Protein AF-A0A6L3YMP3-F1 (afdb_monomer_lite)

Organism: NCBI:txid94626

InterPro domains:
  IPR009444 Conjugal transfer, TraD, alpha-type [PF06412] (3-61)

pLDDT: mean 87.38, std 14.37, range [51.25, 98.5]

Sequence (87 aa):
MTEDRKKDAREKITLGGLVVKAGLRQADRAFLLGVLLEAATVRVGSPEHHRLKAKGGMAFQRDRLDAAKAAKAGPVVDDQYENSTGD

Radius of gyration: 21.84 Å; chains: 1; bounding box: 26×47×66 Å

Secondary structure (DSSP, 8-state):
--HHHHHHHHHHHHHHHHHHHTT-TTS-HHHHHHHHHHHHHSPTTSHHHHHHHHHHHHHHHHHHHHHHHHHHS--------------

Structure (mmCIF, N/CA/C/O backbone):
data_AF-A0A6L3YMP3-F1
#
_entry.id   AF-A0A6L3YMP3-F1
#
loop_
_atom_site.group_PDB
_atom_site.id
_atom_site.type_symbol
_atom_site.label_atom_id
_atom_site.label_alt_id
_atom_site.label_comp_id
_atom_site.label_asym_id
_atom_site.label_entity_id
_atom_site.label_seq_id
_atom_site.pdbx_PDB_ins_code
_atom_site.Cartn_x
_atom_site.Cartn_y
_atom_site.Cartn_z
_atom_site.occupancy
_atom_site.B_iso_or_equiv
_atom_site.auth_seq_id
_atom_site.auth_comp_id
_atom_site.auth_asym_id
_atom_site.auth_atom_id
_atom_site.pdbx_PDB_model_num
ATOM 1 N N . MET A 1 1 ? 3.710 29.262 5.490 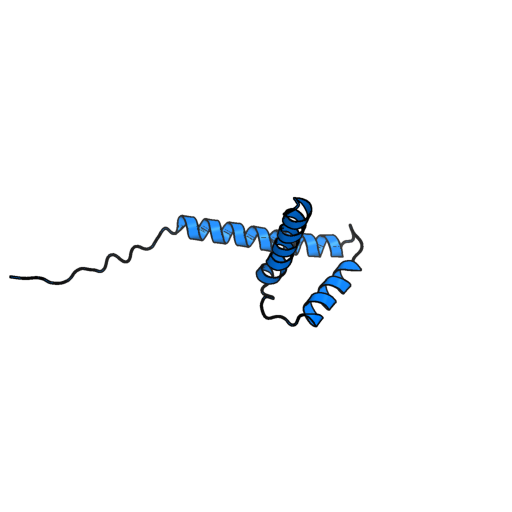1.00 63.50 1 MET A N 1
ATOM 2 C CA . MET A 1 1 ? 3.412 27.819 5.661 1.00 63.50 1 MET A CA 1
ATOM 3 C C . MET A 1 1 ? 4.681 27.126 6.116 1.00 63.50 1 MET A C 1
ATOM 5 O O . MET A 1 1 ? 5.708 27.368 5.500 1.00 63.50 1 MET A O 1
ATOM 9 N N . THR A 1 2 ? 4.628 26.340 7.189 1.00 78.06 2 THR A N 1
ATOM 10 C CA . THR A 1 2 ? 5.794 25.632 7.740 1.00 78.06 2 THR A CA 1
ATOM 11 C C . THR A 1 2 ? 6.226 24.481 6.824 1.00 78.06 2 THR A C 1
ATOM 13 O O . THR A 1 2 ? 5.380 23.853 6.183 1.00 78.06 2 THR A O 1
ATOM 16 N N . GLU A 1 3 ? 7.531 24.213 6.744 1.00 85.94 3 GLU A N 1
ATOM 17 C CA . GLU A 1 3 ? 8.114 23.169 5.882 1.00 85.94 3 GLU A CA 1
ATOM 18 C C . GLU A 1 3 ? 7.538 21.771 6.171 1.00 85.94 3 GLU A C 1
ATOM 20 O O . GLU A 1 3 ? 7.277 21.002 5.244 1.00 85.94 3 GLU A O 1
ATOM 25 N N . ASP A 1 4 ? 7.197 21.490 7.430 1.00 86.38 4 ASP A N 1
ATOM 26 C CA . ASP A 1 4 ? 6.579 20.224 7.842 1.00 86.38 4 ASP A CA 1
ATOM 27 C C . ASP A 1 4 ? 5.242 19.956 7.143 1.00 86.38 4 ASP A C 1
ATOM 29 O O . ASP A 1 4 ? 4.980 18.838 6.699 1.00 86.38 4 ASP A O 1
ATOM 33 N N . ARG A 1 5 ? 4.410 20.992 6.954 1.00 86.44 5 ARG A N 1
ATOM 34 C CA . ARG A 1 5 ? 3.124 20.841 6.249 1.00 86.44 5 ARG A CA 1
ATOM 35 C C . ARG A 1 5 ? 3.325 20.522 4.771 1.00 86.44 5 ARG A C 1
ATOM 37 O O . ARG A 1 5 ? 2.532 19.784 4.193 1.00 86.44 5 ARG A O 1
ATOM 44 N N . LYS A 1 6 ? 4.377 21.065 4.148 1.00 88.00 6 LYS A N 1
ATOM 45 C CA . LYS A 1 6 ? 4.704 20.770 2.744 1.00 88.00 6 LYS A CA 1
ATOM 46 C C . LYS A 1 6 ? 5.165 19.323 2.581 1.00 88.00 6 LYS A C 1
ATOM 48 O O . LYS A 1 6 ? 4.766 18.669 1.617 1.00 88.00 6 LYS A O 1
ATOM 53 N N . LYS A 1 7 ? 5.980 18.824 3.517 1.00 89.94 7 LYS A N 1
ATOM 54 C CA . LYS A 1 7 ? 6.455 17.435 3.518 1.00 89.94 7 LYS A CA 1
ATOM 55 C C . LYS A 1 7 ? 5.296 16.454 3.693 1.00 89.94 7 LYS A C 1
ATOM 57 O O . LYS A 1 7 ? 5.144 15.562 2.864 1.00 89.94 7 LYS A O 1
ATOM 62 N N . ASP A 1 8 ? 4.450 16.681 4.694 1.00 92.94 8 ASP A N 1
ATOM 63 C CA . ASP A 1 8 ? 3.268 15.854 4.967 1.00 92.94 8 ASP A CA 1
ATOM 64 C C . ASP A 1 8 ? 2.303 15.813 3.768 1.00 92.94 8 ASP A C 1
ATOM 66 O O . ASP A 1 8 ? 1.869 14.743 3.338 1.00 92.94 8 ASP A O 1
ATOM 70 N N . ALA A 1 9 ? 2.035 16.965 3.141 1.00 93.56 9 ALA A N 1
ATOM 71 C CA . ALA A 1 9 ? 1.208 17.017 1.938 1.00 93.56 9 ALA A CA 1
ATOM 72 C C . ALA A 1 9 ? 1.809 16.194 0.786 1.00 93.56 9 ALA A C 1
ATOM 74 O O . ALA A 1 9 ? 1.097 15.441 0.119 1.00 93.56 9 ALA A O 1
ATOM 75 N N . ARG A 1 10 ? 3.124 16.298 0.556 1.00 93.75 10 ARG A N 1
ATOM 76 C CA . ARG A 1 10 ? 3.811 15.542 -0.501 1.00 93.75 10 ARG A CA 1
ATOM 77 C C . ARG A 1 10 ? 3.803 14.038 -0.238 1.00 93.75 10 ARG A C 1
ATOM 79 O O . ARG A 1 10 ? 3.625 13.263 -1.178 1.00 93.75 10 ARG A O 1
ATOM 86 N N . GLU A 1 11 ? 3.967 13.628 1.012 1.00 94.50 11 GLU A N 1
ATOM 87 C CA . GLU A 1 11 ? 3.898 12.224 1.410 1.00 94.50 11 GLU A CA 1
ATOM 88 C C . GLU A 1 11 ? 2.499 11.649 1.164 1.00 94.50 11 GLU A C 1
ATOM 90 O O . GLU A 1 11 ? 2.359 10.642 0.468 1.00 94.50 11 GLU A O 1
ATOM 95 N N . LYS A 1 12 ? 1.449 12.357 1.594 1.00 94.31 12 LYS A N 1
ATOM 96 C CA . LYS A 1 12 ? 0.050 11.971 1.343 1.00 94.31 12 LYS A CA 1
ATOM 97 C C . LYS A 1 12 ? -0.283 11.880 -0.145 1.00 94.31 12 LYS A C 1
ATOM 99 O O . LYS A 1 12 ? -0.932 10.925 -0.567 1.00 94.31 12 LYS A O 1
ATOM 104 N N . ILE A 1 13 ? 0.193 12.830 -0.953 1.00 95.94 13 ILE A N 1
ATOM 105 C CA . ILE A 1 13 ? 0.032 12.798 -2.416 1.00 95.94 13 ILE A CA 1
ATOM 106 C C . ILE A 1 13 ? 0.716 11.562 -3.007 1.00 95.94 13 ILE A C 1
ATOM 108 O O . ILE A 1 13 ? 0.134 10.875 -3.846 1.00 95.94 13 ILE A O 1
ATOM 112 N N . THR A 1 14 ? 1.933 11.257 -2.553 1.00 95.06 14 THR A N 1
ATOM 113 C CA . THR A 1 14 ? 2.704 10.107 -3.041 1.00 95.06 14 THR A CA 1
ATOM 114 C C . THR A 1 14 ? 1.992 8.796 -2.714 1.00 95.06 14 THR A C 1
ATOM 116 O O . THR A 1 14 ? 1.813 7.964 -3.602 1.00 95.06 14 THR A O 1
ATOM 119 N N . LEU A 1 15 ? 1.517 8.638 -1.474 1.00 94.81 15 LEU A N 1
ATOM 120 C CA . LEU A 1 15 ? 0.751 7.468 -1.040 1.00 94.81 15 LEU A CA 1
ATOM 121 C C . LEU A 1 15 ? -0.570 7.328 -1.812 1.00 94.81 15 LEU A C 1
ATOM 123 O O . LEU A 1 15 ? -0.888 6.241 -2.289 1.00 94.81 15 LEU A O 1
ATOM 127 N N . GLY A 1 16 ? -1.301 8.427 -2.023 1.00 95.44 16 GLY A N 1
ATOM 128 C CA . GLY A 1 16 ? -2.506 8.430 -2.859 1.00 95.44 16 GLY A CA 1
ATOM 129 C C . GLY A 1 16 ? -2.226 8.032 -4.315 1.00 95.44 16 GLY A C 1
ATOM 130 O O . GLY A 1 16 ? -3.013 7.310 -4.928 1.00 95.44 16 GLY A O 1
ATOM 131 N N . GLY A 1 17 ? -1.070 8.425 -4.857 1.00 95.88 17 GLY A N 1
ATOM 132 C CA . GLY A 1 17 ? -0.620 8.022 -6.191 1.00 95.88 17 GLY A CA 1
ATOM 133 C C . GLY A 1 17 ? -0.437 6.507 -6.350 1.00 95.88 17 GLY A C 1
ATOM 134 O O . GLY A 1 17 ? -0.680 5.978 -7.436 1.00 95.88 17 GLY A O 1
ATOM 135 N N . LEU A 1 18 ? -0.080 5.788 -5.277 1.00 96.44 18 LEU A N 1
ATOM 136 C CA . LEU A 1 18 ? 0.039 4.323 -5.296 1.00 96.44 18 LEU A CA 1
ATOM 137 C C . LEU A 1 18 ? -1.313 3.644 -5.534 1.00 96.44 18 LEU A C 1
ATOM 139 O O . LEU A 1 18 ? -1.393 2.690 -6.306 1.00 96.44 18 LEU A O 1
ATOM 143 N N . VAL A 1 19 ? -2.380 4.165 -4.924 1.00 96.31 19 VAL A N 1
ATOM 144 C CA . VAL A 1 19 ? -3.748 3.645 -5.088 1.00 96.31 19 VAL A CA 1
ATOM 145 C C . VAL A 1 19 ? -4.210 3.792 -6.538 1.00 96.31 19 VAL A C 1
ATOM 147 O O . VAL A 1 19 ? -4.741 2.850 -7.127 1.00 96.31 19 VAL A O 1
ATOM 150 N N . VAL A 1 20 ? -3.959 4.955 -7.146 1.00 95.69 20 VAL A N 1
ATOM 151 C CA . VAL A 1 20 ? -4.301 5.203 -8.555 1.00 95.69 20 VAL A CA 1
ATOM 152 C C . VAL A 1 20 ? -3.508 4.278 -9.478 1.00 95.69 20 VAL A C 1
ATOM 154 O O . VAL A 1 20 ? -4.091 3.674 -10.374 1.00 95.69 20 VAL A O 1
ATOM 157 N N . LYS A 1 21 ? -2.204 4.110 -9.228 1.00 94.12 21 LYS A N 1
ATOM 158 C CA . LYS A 1 21 ? -1.333 3.207 -9.997 1.00 94.12 21 LYS A CA 1
ATOM 159 C C . LYS A 1 21 ? -1.786 1.749 -9.927 1.00 94.12 21 LYS A C 1
ATOM 161 O O . LYS A 1 21 ? -1.699 1.031 -10.915 1.00 94.12 21 LYS A O 1
ATOM 166 N N . ALA A 1 22 ? -2.317 1.321 -8.784 1.00 95.31 22 ALA A N 1
ATOM 167 C CA . ALA A 1 22 ? -2.899 -0.007 -8.623 1.00 95.31 22 ALA A CA 1
ATOM 168 C C . ALA A 1 22 ? -4.240 -0.191 -9.370 1.00 95.31 22 ALA A C 1
ATOM 170 O O . ALA A 1 22 ? -4.823 -1.269 -9.300 1.00 95.31 22 ALA A O 1
ATOM 171 N N . GLY A 1 23 ? -4.745 0.837 -10.065 1.00 95.06 23 GLY A N 1
ATOM 172 C CA . GLY A 1 23 ? -6.035 0.805 -10.757 1.00 95.06 23 GLY A CA 1
ATOM 173 C C . GLY A 1 23 ? -7.234 0.966 -9.821 1.00 95.06 23 GLY A C 1
ATOM 174 O O . GLY A 1 23 ? -8.366 0.722 -10.223 1.00 95.06 23 GLY A O 1
ATOM 175 N N . LEU A 1 24 ? -7.012 1.393 -8.575 1.00 96.94 24 LEU A N 1
ATOM 176 C CA . LEU A 1 24 ? -8.031 1.410 -7.523 1.00 96.94 24 LEU A CA 1
ATOM 177 C C . LEU A 1 24 ? -8.623 2.803 -7.284 1.00 96.94 24 LEU A C 1
ATOM 179 O O . LEU A 1 24 ? -9.145 3.086 -6.210 1.00 96.94 24 LEU A O 1
ATOM 183 N N . ARG A 1 25 ? -8.561 3.693 -8.282 1.00 96.38 25 ARG A N 1
ATOM 184 C CA . ARG A 1 25 ? -9.050 5.077 -8.151 1.00 96.38 25 ARG A CA 1
ATOM 185 C C . ARG A 1 25 ? -10.517 5.154 -7.719 1.00 96.38 25 ARG A C 1
ATOM 187 O O . ARG A 1 25 ? -10.873 6.031 -6.942 1.00 96.38 25 ARG A O 1
ATOM 194 N N . GLN A 1 26 ? -11.328 4.227 -8.223 1.00 97.50 26 GLN A N 1
ATOM 195 C CA . GLN A 1 26 ? -12.767 4.156 -7.966 1.00 97.50 26 GLN A CA 1
ATOM 196 C C . GLN A 1 26 ? -13.123 3.132 -6.877 1.00 97.50 26 GLN A C 1
ATOM 198 O O . GLN A 1 26 ? -14.300 2.851 -6.675 1.00 97.50 26 GLN A O 1
ATOM 203 N N . ALA A 1 27 ? -12.126 2.534 -6.216 1.00 97.31 27 ALA A N 1
ATOM 204 C CA . ALA A 1 27 ? -12.371 1.546 -5.177 1.00 97.31 27 ALA A CA 1
ATOM 205 C C . ALA A 1 27 ? -12.960 2.199 -3.920 1.00 97.31 27 ALA A C 1
ATOM 207 O O . ALA A 1 27 ? -12.654 3.348 -3.590 1.00 97.31 27 ALA A O 1
ATOM 208 N N . ASP A 1 28 ? -13.783 1.436 -3.201 1.00 97.94 28 ASP A N 1
ATOM 209 C CA . ASP A 1 28 ? -14.342 1.868 -1.926 1.00 97.94 28 ASP A CA 1
ATOM 210 C C . ASP A 1 28 ? -13.240 2.129 -0.880 1.00 97.94 28 ASP A C 1
ATOM 212 O O . ASP A 1 28 ? -12.223 1.430 -0.810 1.00 97.94 28 ASP A O 1
ATOM 216 N N . ARG A 1 29 ? -13.442 3.150 -0.040 1.00 96.75 29 ARG A N 1
ATOM 217 C CA . ARG A 1 29 ? -12.434 3.579 0.939 1.00 96.75 29 ARG A CA 1
ATOM 218 C C . ARG A 1 29 ? -12.240 2.566 2.065 1.00 96.75 29 ARG A C 1
ATOM 220 O O . ARG A 1 29 ? -11.109 2.399 2.518 1.00 96.75 29 ARG A O 1
ATOM 227 N N . ALA A 1 30 ? -13.306 1.900 2.510 1.00 98.19 30 ALA A N 1
ATOM 228 C CA . ALA A 1 30 ? -13.210 0.875 3.543 1.00 98.19 30 ALA A CA 1
ATOM 229 C C . ALA A 1 30 ? -12.486 -0.362 3.002 1.00 98.19 30 ALA A C 1
ATOM 231 O O . ALA A 1 30 ? -11.624 -0.908 3.688 1.00 98.19 30 ALA A O 1
ATOM 232 N N . PHE A 1 31 ? -12.745 -0.735 1.745 1.00 98.19 31 PHE A N 1
ATOM 233 C CA . PHE A 1 31 ? -11.978 -1.780 1.063 1.00 98.19 31 PHE A CA 1
ATOM 234 C C . PHE A 1 31 ? -10.478 -1.452 1.010 1.00 98.19 31 PHE A C 1
ATOM 236 O O . PHE A 1 31 ? -9.655 -2.274 1.412 1.00 98.19 31 PHE A O 1
ATOM 243 N N . LEU A 1 32 ? -10.109 -0.242 0.572 1.00 97.75 32 LEU A N 1
ATOM 244 C CA . LEU A 1 32 ? -8.706 0.182 0.512 1.00 97.75 32 LEU A CA 1
ATOM 245 C C . LEU A 1 32 ? -8.022 0.119 1.879 1.00 97.75 32 LEU A C 1
ATOM 247 O O . LEU A 1 32 ? -6.916 -0.409 1.989 1.00 97.75 32 LEU A O 1
ATOM 251 N N . LEU A 1 33 ? -8.682 0.635 2.918 1.00 97.94 33 LEU A N 1
ATOM 252 C CA . LEU A 1 33 ? -8.153 0.580 4.276 1.00 97.94 33 LEU A CA 1
ATOM 253 C C . LEU A 1 33 ? -8.004 -0.869 4.758 1.00 97.94 33 LEU A C 1
ATOM 255 O O . LEU A 1 33 ? -6.965 -1.205 5.314 1.00 97.94 33 LEU A O 1
ATOM 259 N N . GLY A 1 34 ? -8.988 -1.734 4.494 1.00 98.50 34 GLY A N 1
ATOM 260 C CA . GLY A 1 34 ? -8.930 -3.155 4.839 1.00 98.50 34 GLY A CA 1
ATOM 261 C C . GLY A 1 34 ? -7.733 -3.868 4.205 1.00 98.50 34 GLY A C 1
ATOM 262 O O . GLY A 1 34 ? -6.983 -4.543 4.903 1.00 98.50 34 GLY A O 1
ATOM 263 N N . VAL A 1 35 ? -7.482 -3.645 2.911 1.00 97.12 35 VAL A N 1
ATOM 264 C CA . VAL A 1 35 ? -6.309 -4.210 2.217 1.00 97.12 35 VAL A CA 1
ATOM 265 C C . VAL A 1 35 ? -4.995 -3.707 2.823 1.00 97.12 35 VAL A C 1
ATOM 267 O O . VAL A 1 35 ? -4.050 -4.481 2.972 1.00 97.12 35 VAL A O 1
ATOM 270 N N . LEU A 1 36 ? -4.912 -2.420 3.173 1.00 97.06 36 LEU A N 1
ATOM 271 C CA . LEU A 1 36 ? -3.710 -1.847 3.787 1.00 97.06 36 LEU A CA 1
ATOM 272 C C . LEU A 1 36 ? -3.471 -2.380 5.204 1.00 97.06 36 LEU A C 1
ATOM 274 O O . LEU A 1 36 ? -2.321 -2.615 5.570 1.00 97.06 36 LEU A O 1
ATOM 278 N N . LEU A 1 37 ? -4.533 -2.593 5.981 1.00 98.38 37 LEU A N 1
ATOM 279 C CA . LEU A 1 37 ? -4.447 -3.206 7.305 1.00 98.38 37 LEU A CA 1
ATOM 280 C C . LEU A 1 37 ? -3.976 -4.658 7.211 1.00 98.38 37 LEU A C 1
ATOM 282 O O . LEU A 1 37 ? -3.057 -5.030 7.933 1.00 98.38 37 LEU A O 1
ATOM 286 N N . GLU A 1 38 ? -4.524 -5.439 6.277 1.00 98.00 38 GLU A N 1
ATOM 287 C CA . GLU A 1 38 ? -4.067 -6.808 6.011 1.00 98.00 38 GLU A CA 1
ATOM 288 C C . GLU A 1 38 ? -2.575 -6.814 5.648 1.00 98.00 38 GLU A C 1
ATOM 290 O O . GLU A 1 38 ? -1.775 -7.525 6.254 1.00 98.00 38 GLU A O 1
ATOM 295 N N . ALA A 1 39 ? -2.162 -5.932 4.731 1.00 96.31 39 ALA A N 1
ATOM 296 C CA . ALA A 1 39 ? -0.763 -5.789 4.339 1.00 96.31 39 ALA A CA 1
ATOM 297 C C . ALA A 1 39 ? 0.155 -5.379 5.506 1.00 96.31 39 ALA A C 1
ATOM 299 O O . ALA A 1 39 ? 1.311 -5.800 5.541 1.00 96.31 39 ALA A O 1
ATOM 300 N N . ALA A 1 40 ? -0.335 -4.592 6.468 1.00 97.00 40 ALA A N 1
ATOM 301 C CA . ALA A 1 40 ? 0.434 -4.179 7.642 1.00 97.00 40 ALA A CA 1
ATOM 302 C C . ALA A 1 40 ? 0.735 -5.340 8.607 1.00 97.00 40 ALA A C 1
ATOM 304 O O . 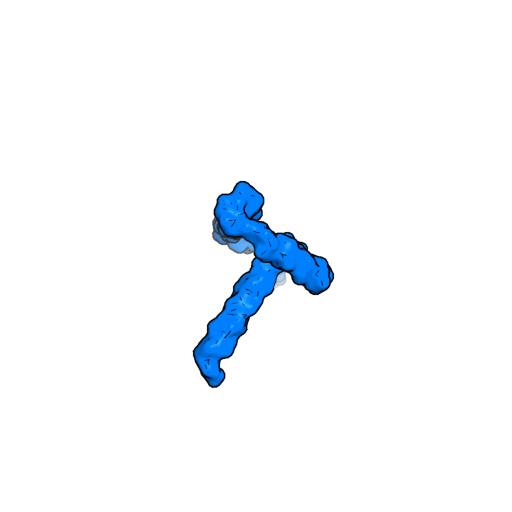ALA A 1 40 ? 1.689 -5.257 9.380 1.00 97.00 40 ALA A O 1
ATOM 305 N N . THR A 1 41 ? -0.033 -6.432 8.547 1.00 97.88 41 THR A N 1
ATOM 306 C CA . THR A 1 41 ? 0.238 -7.647 9.334 1.00 97.88 41 THR A CA 1
ATOM 307 C C . THR A 1 41 ? 1.378 -8.491 8.756 1.00 97.88 41 THR A C 1
ATOM 309 O O . THR A 1 41 ? 1.956 -9.332 9.451 1.00 97.88 41 THR A O 1
ATOM 312 N N . VAL A 1 42 ? 1.750 -8.255 7.493 1.00 97.75 42 VAL A N 1
ATOM 313 C CA . VAL A 1 42 ? 2.776 -9.035 6.802 1.00 97.75 42 VAL A CA 1
ATOM 314 C C . VAL A 1 42 ? 4.152 -8.728 7.390 1.00 97.75 42 VAL A C 1
ATOM 316 O O . VAL A 1 42 ? 4.684 -7.621 7.279 1.00 97.75 42 VAL A O 1
ATOM 319 N N . ARG A 1 43 ? 4.792 -9.751 7.963 1.00 97.88 43 ARG A N 1
ATOM 320 C CA . ARG A 1 43 ? 6.131 -9.620 8.550 1.00 97.88 43 ARG A CA 1
ATOM 321 C C . ARG A 1 43 ? 7.163 -9.216 7.495 1.00 97.88 43 ARG A C 1
ATOM 323 O O . ARG A 1 43 ? 7.338 -9.905 6.484 1.00 97.88 43 ARG A O 1
ATOM 330 N N . VAL A 1 44 ? 7.929 -8.166 7.783 1.00 96.69 44 VAL A N 1
ATOM 331 C CA . VAL A 1 44 ? 9.055 -7.727 6.947 1.00 96.69 44 VAL A CA 1
ATOM 332 C C . VAL A 1 44 ? 10.062 -8.869 6.760 1.00 96.69 44 VAL A C 1
ATOM 334 O O . VAL A 1 44 ? 10.422 -9.580 7.700 1.00 96.69 44 VAL A O 1
ATOM 337 N N . GLY A 1 45 ? 10.494 -9.065 5.514 1.00 96.69 45 GLY A N 1
ATOM 338 C CA . GLY A 1 45 ? 11.437 -10.122 5.128 1.00 96.69 45 GLY A CA 1
ATOM 339 C C . GLY A 1 45 ? 10.826 -11.523 5.015 1.00 96.69 45 GLY A C 1
ATOM 340 O O . GLY A 1 45 ? 11.538 -12.476 4.710 1.00 96.69 45 GLY A O 1
ATOM 341 N N . SER A 1 46 ? 9.520 -11.677 5.249 1.00 98.12 46 SER A N 1
ATOM 342 C CA . SER A 1 46 ? 8.821 -12.926 4.938 1.00 98.12 46 SER A CA 1
ATOM 343 C C . SER A 1 46 ? 8.771 -13.184 3.420 1.00 98.12 46 SER A C 1
ATOM 345 O O . SER A 1 46 ? 8.880 -12.242 2.623 1.00 98.12 46 SER A O 1
ATOM 347 N N . PRO A 1 47 ? 8.556 -14.443 2.990 1.00 98.25 47 PRO A N 1
ATOM 348 C CA . PRO A 1 47 ? 8.333 -14.759 1.578 1.00 98.25 47 PRO A CA 1
ATOM 349 C C . PRO A 1 47 ? 7.184 -13.949 0.969 1.00 98.25 47 PRO A C 1
ATOM 351 O O . PRO A 1 47 ? 7.282 -13.474 -0.162 1.00 98.25 47 PRO A O 1
ATOM 354 N N . GLU A 1 48 ? 6.118 -13.729 1.739 1.00 97.62 48 GLU A N 1
ATOM 355 C CA . GLU A 1 48 ? 4.988 -12.914 1.311 1.00 97.62 48 GLU A CA 1
ATOM 356 C C . GLU A 1 48 ? 5.371 -11.446 1.117 1.00 97.62 48 GLU A C 1
ATOM 358 O O . GLU A 1 48 ? 5.081 -10.879 0.062 1.00 97.62 48 GLU A O 1
ATOM 363 N N . HIS A 1 49 ? 6.096 -10.853 2.069 1.00 98.12 49 HIS A N 1
ATOM 364 C CA . HIS A 1 49 ? 6.622 -9.497 1.926 1.00 98.12 49 HIS A CA 1
ATOM 365 C C . HIS A 1 49 ? 7.471 -9.356 0.652 1.00 98.12 49 HIS A C 1
ATOM 367 O O . HIS A 1 49 ? 7.297 -8.405 -0.112 1.00 98.12 49 HIS A O 1
ATOM 373 N N . HIS A 1 50 ? 8.353 -10.322 0.366 1.00 98.19 50 HIS A N 1
ATOM 374 C CA . HIS A 1 50 ? 9.155 -10.315 -0.862 1.00 98.19 50 HIS A CA 1
ATOM 375 C C . HIS A 1 50 ? 8.303 -10.436 -2.125 1.00 98.19 50 HIS A C 1
ATOM 377 O O . HIS A 1 50 ? 8.526 -9.692 -3.081 1.00 98.19 50 HIS A O 1
ATOM 383 N N . ARG A 1 51 ? 7.298 -11.315 -2.123 1.00 98.06 51 ARG A N 1
ATOM 384 C CA . ARG A 1 51 ? 6.366 -11.480 -3.244 1.00 98.06 51 ARG A CA 1
ATOM 385 C C . ARG A 1 51 ? 5.604 -10.188 -3.538 1.00 98.06 51 ARG A C 1
ATOM 387 O O . ARG A 1 51 ? 5.546 -9.762 -4.692 1.00 98.06 51 ARG A O 1
ATOM 394 N N . LEU A 1 52 ? 5.043 -9.548 -2.510 1.00 96.94 52 LEU A N 1
ATOM 395 C CA . LEU A 1 52 ? 4.304 -8.291 -2.651 1.00 96.94 52 LEU A CA 1
ATOM 396 C C . LEU A 1 52 ? 5.218 -7.158 -3.136 1.00 96.94 52 LEU A C 1
ATOM 398 O O . LEU A 1 52 ? 4.864 -6.444 -4.077 1.00 96.94 52 LEU A O 1
ATOM 402 N N . LYS A 1 53 ? 6.430 -7.051 -2.574 1.00 97.25 53 LYS A N 1
ATOM 403 C CA . LYS A 1 53 ? 7.443 -6.080 -3.010 1.00 97.25 53 LYS A CA 1
ATOM 404 C C . LYS A 1 53 ? 7.836 -6.280 -4.476 1.00 97.25 53 LYS A C 1
ATOM 406 O O . LYS A 1 53 ? 7.888 -5.307 -5.226 1.00 97.25 53 LYS A O 1
ATOM 411 N N . ALA A 1 54 ? 8.071 -7.521 -4.903 1.00 97.88 54 ALA A N 1
ATOM 412 C CA . ALA A 1 54 ? 8.401 -7.840 -6.291 1.00 97.88 54 ALA A CA 1
ATOM 413 C C . ALA A 1 54 ? 7.255 -7.467 -7.245 1.00 97.88 54 ALA A C 1
ATOM 415 O O . ALA A 1 54 ? 7.489 -6.819 -8.265 1.00 97.88 54 ALA A O 1
ATOM 416 N N . LYS A 1 55 ? 6.006 -7.791 -6.883 1.00 96.31 55 LYS A N 1
ATOM 417 C CA . LYS A 1 55 ? 4.818 -7.418 -7.664 1.00 96.31 55 LYS A CA 1
ATOM 418 C C . LYS A 1 55 ? 4.702 -5.901 -7.834 1.00 96.31 55 LYS A C 1
ATOM 420 O O . LYS A 1 55 ? 4.510 -5.431 -8.954 1.00 96.31 55 LYS A O 1
ATOM 425 N N . GLY A 1 56 ? 4.872 -5.144 -6.749 1.00 95.75 56 GLY A N 1
ATOM 426 C CA . GLY A 1 56 ? 4.891 -3.681 -6.797 1.00 95.75 56 GLY A CA 1
ATOM 427 C C . GLY A 1 56 ? 6.010 -3.147 -7.696 1.00 95.75 56 GLY A C 1
ATOM 428 O O . GLY A 1 56 ? 5.757 -2.310 -8.559 1.00 95.75 56 GLY A O 1
ATOM 429 N N . GLY A 1 57 ? 7.227 -3.683 -7.557 1.00 96.88 57 GLY A N 1
ATOM 430 C CA . GLY A 1 57 ? 8.380 -3.299 -8.378 1.00 96.88 57 GLY A CA 1
ATOM 431 C C . GLY A 1 57 ? 8.157 -3.508 -9.879 1.00 96.88 57 GLY A C 1
ATOM 432 O O . GLY A 1 57 ? 8.470 -2.624 -10.674 1.00 96.88 57 GLY A O 1
ATOM 433 N N . MET A 1 58 ? 7.549 -4.632 -10.272 1.00 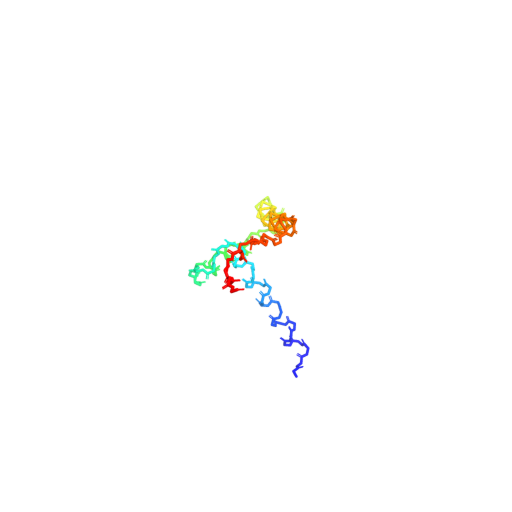94.81 58 MET A N 1
ATOM 434 C CA . MET A 1 58 ? 7.201 -4.889 -11.674 1.00 94.81 58 MET A CA 1
ATOM 435 C C . MET A 1 58 ? 6.176 -3.887 -12.216 1.00 94.81 58 MET A C 1
ATOM 437 O O . MET A 1 58 ? 6.322 -3.430 -13.349 1.00 94.81 58 MET A O 1
ATOM 441 N N . ALA A 1 59 ? 5.175 -3.507 -11.415 1.00 93.25 59 ALA A N 1
ATOM 442 C CA . ALA A 1 59 ? 4.193 -2.492 -11.803 1.00 93.25 59 ALA A CA 1
ATOM 443 C C . ALA A 1 59 ? 4.873 -1.142 -12.097 1.00 93.25 59 ALA A C 1
ATOM 445 O O . ALA A 1 59 ? 4.645 -0.540 -13.142 1.00 93.25 59 ALA A O 1
ATOM 446 N N . PHE A 1 60 ? 5.791 -0.706 -11.228 1.00 92.50 60 PHE A N 1
ATOM 447 C CA . PHE A 1 60 ? 6.571 0.513 -11.462 1.00 92.50 60 PHE A CA 1
ATOM 448 C C . PHE A 1 60 ? 7.450 0.442 -12.713 1.00 92.50 60 PHE A C 1
ATOM 450 O O . PHE A 1 60 ? 7.586 1.440 -13.424 1.00 92.50 60 PHE A O 1
ATOM 457 N N . GLN A 1 61 ? 8.063 -0.713 -12.979 1.00 92.94 61 GLN A N 1
ATOM 458 C CA . GLN A 1 61 ? 8.912 -0.888 -14.153 1.00 92.94 61 GLN A CA 1
ATOM 459 C C . GLN A 1 61 ? 8.100 -0.850 -15.448 1.00 92.94 61 GLN A C 1
ATOM 461 O O . GLN A 1 61 ? 8.533 -0.226 -16.415 1.00 92.94 61 GLN A O 1
ATOM 466 N N . ARG A 1 62 ? 6.922 -1.482 -15.467 1.00 89.50 62 ARG A N 1
ATOM 467 C CA . ARG A 1 62 ? 6.034 -1.464 -16.631 1.00 89.50 62 ARG A CA 1
ATOM 468 C C . ARG A 1 62 ? 5.626 -0.040 -16.996 1.00 89.50 62 ARG A C 1
ATOM 470 O O . ARG A 1 62 ? 5.824 0.351 -18.138 1.00 89.50 62 ARG A O 1
ATOM 477 N N . ASP A 1 63 ? 5.221 0.765 -16.018 1.00 86.25 63 ASP A N 1
ATOM 478 C CA . ASP A 1 63 ? 4.858 2.167 -16.259 1.00 86.25 63 ASP A CA 1
ATOM 479 C C . ASP A 1 63 ? 6.011 2.983 -16.859 1.00 86.25 63 ASP A C 1
ATOM 481 O O . ASP A 1 63 ? 5.798 3.832 -17.723 1.00 86.25 63 ASP A O 1
ATOM 485 N N . ARG A 1 64 ? 7.256 2.721 -16.433 1.00 88.31 64 ARG A N 1
ATOM 486 C CA . ARG A 1 64 ? 8.441 3.370 -17.015 1.00 88.31 64 ARG A CA 1
ATOM 487 C C . ARG A 1 64 ? 8.634 2.975 -18.476 1.00 88.31 64 ARG A C 1
ATOM 489 O O . ARG A 1 64 ? 8.962 3.828 -19.297 1.00 88.31 64 ARG A O 1
ATOM 496 N N . LEU A 1 65 ? 8.471 1.691 -18.791 1.00 89.00 65 LEU A N 1
ATOM 497 C CA . LEU A 1 65 ? 8.590 1.191 -20.159 1.00 89.00 65 LEU A CA 1
ATOM 498 C C . LEU A 1 65 ? 7.483 1.757 -21.051 1.00 89.00 65 LEU A C 1
ATOM 500 O O . LEU A 1 65 ? 7.768 2.160 -22.174 1.00 89.00 65 LEU A O 1
ATOM 504 N N . ASP A 1 66 ? 6.257 1.841 -20.543 1.00 86.38 66 ASP A N 1
ATOM 505 C CA . ASP A 1 66 ? 5.114 2.396 -21.267 1.00 86.38 66 ASP A CA 1
ATOM 506 C C . ASP A 1 66 ? 5.307 3.899 -21.529 1.00 86.38 66 ASP A C 1
ATOM 508 O O . ASP A 1 66 ? 5.140 4.355 -22.660 1.00 86.38 66 ASP A O 1
ATOM 512 N N . ALA A 1 67 ? 5.788 4.655 -20.536 1.00 83.19 67 ALA A N 1
ATOM 513 C CA . ALA A 1 67 ? 6.155 6.060 -20.713 1.00 83.19 67 ALA A CA 1
ATOM 514 C C . ALA A 1 67 ? 7.298 6.246 -21.729 1.00 83.19 67 ALA A C 1
ATOM 516 O O . ALA A 1 67 ? 7.244 7.141 -22.572 1.00 83.19 67 ALA A O 1
ATOM 517 N N . ALA A 1 68 ? 8.320 5.383 -21.694 1.00 86.12 68 ALA A N 1
ATOM 518 C CA . ALA A 1 68 ? 9.423 5.423 -22.652 1.00 86.12 68 ALA A CA 1
ATOM 519 C C . ALA A 1 68 ? 8.964 5.092 -24.081 1.00 86.12 68 ALA A C 1
ATOM 521 O O . ALA A 1 68 ? 9.439 5.707 -25.034 1.00 86.12 68 ALA A O 1
ATOM 522 N N . LYS A 1 69 ? 8.025 4.152 -24.246 1.00 84.50 69 LYS A N 1
ATOM 523 C CA . LYS A 1 69 ? 7.407 3.847 -25.543 1.00 84.50 69 LYS A CA 1
ATOM 524 C C . LYS A 1 69 ? 6.592 5.026 -26.068 1.00 84.50 69 LYS A C 1
ATOM 526 O O . LYS A 1 69 ? 6.767 5.389 -27.225 1.00 84.50 69 LYS A O 1
ATOM 531 N N . ALA A 1 70 ? 5.773 5.651 -25.223 1.00 80.12 70 ALA A N 1
ATOM 532 C CA . ALA A 1 70 ? 4.992 6.830 -25.597 1.00 80.12 70 ALA A CA 1
ATOM 533 C C . ALA A 1 70 ? 5.890 8.002 -26.030 1.00 80.12 70 ALA A C 1
ATOM 535 O O . ALA A 1 70 ? 5.626 8.638 -27.043 1.00 80.12 70 ALA A O 1
ATOM 536 N N . ALA A 1 71 ? 7.005 8.233 -25.328 1.00 82.19 71 ALA A N 1
ATOM 537 C CA . ALA A 1 71 ? 7.976 9.262 -25.703 1.00 82.19 71 ALA A CA 1
ATOM 538 C C . ALA A 1 71 ? 8.683 8.968 -27.040 1.00 82.19 71 ALA A C 1
ATOM 540 O O . ALA A 1 71 ? 9.024 9.895 -27.770 1.00 82.19 71 ALA A O 1
ATOM 541 N N . LYS A 1 72 ? 8.896 7.688 -27.378 1.00 76.06 72 LYS A N 1
ATOM 542 C CA . LYS A 1 72 ? 9.485 7.277 -28.664 1.00 76.06 72 LYS A CA 1
ATOM 543 C C . LYS A 1 72 ? 8.501 7.284 -29.832 1.00 76.06 72 LYS A C 1
ATOM 545 O O . LYS A 1 72 ? 8.955 7.336 -30.968 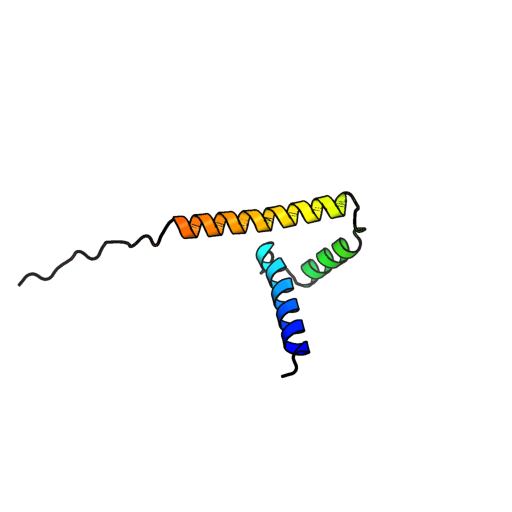1.00 76.06 72 LYS A O 1
ATOM 550 N N . ALA A 1 73 ? 7.196 7.219 -29.573 1.00 74.38 73 ALA A N 1
ATOM 551 C CA . ALA A 1 73 ? 6.178 7.219 -30.621 1.00 74.38 73 ALA A CA 1
ATOM 552 C C . ALA A 1 73 ? 6.014 8.589 -31.312 1.00 74.38 73 ALA A C 1
ATOM 554 O O . ALA A 1 73 ? 5.440 8.630 -32.393 1.00 74.38 73 ALA A O 1
ATOM 555 N N . GLY A 1 74 ? 6.555 9.676 -30.738 1.00 59.91 74 GLY A N 1
ATOM 556 C CA . GLY A 1 74 ? 6.433 11.037 -31.277 1.00 59.91 74 GLY A CA 1
ATOM 557 C C . GLY A 1 74 ? 4.979 11.540 -31.312 1.00 59.91 74 GLY A C 1
ATOM 558 O O . GLY A 1 74 ? 4.043 10.753 -31.169 1.00 59.91 74 GLY A O 1
ATOM 559 N N . PRO A 1 75 ? 4.735 12.852 -31.466 1.00 58.25 75 PRO A N 1
ATOM 560 C CA . PRO A 1 75 ? 3.402 13.299 -31.826 1.00 58.25 75 PRO A CA 1
ATOM 561 C C . PRO A 1 75 ? 3.141 12.801 -33.249 1.00 58.25 75 PRO A C 1
ATOM 563 O O . PRO A 1 75 ? 3.850 13.184 -34.178 1.00 58.25 75 PRO A O 1
ATOM 566 N N . VAL A 1 76 ? 2.144 11.934 -33.417 1.00 59.72 76 VAL A N 1
ATOM 567 C CA . VAL A 1 76 ? 1.483 11.768 -34.713 1.00 59.72 76 VAL A CA 1
ATOM 568 C C . VAL A 1 76 ? 0.883 13.128 -35.051 1.00 59.72 76 VAL A C 1
ATOM 570 O O . VAL A 1 76 ? -0.163 13.511 -34.535 1.00 59.72 76 VAL A O 1
ATOM 573 N N . VAL A 1 77 ? 1.635 13.917 -35.814 1.00 59.84 77 VAL A N 1
ATOM 574 C CA . VAL A 1 77 ? 1.104 15.078 -36.512 1.00 59.84 77 VAL A CA 1
ATOM 575 C C . VAL A 1 77 ? 0.206 14.515 -37.606 1.00 59.84 77 VAL A C 1
ATOM 577 O O . VAL A 1 77 ? 0.688 13.913 -38.562 1.00 59.84 77 VAL A O 1
ATOM 580 N N . ASP A 1 78 ? -1.107 14.604 -37.402 1.00 55.34 78 ASP A N 1
ATOM 581 C CA . ASP A 1 78 ? -2.076 14.357 -38.466 1.00 55.34 78 ASP A CA 1
ATOM 582 C C . ASP A 1 78 ? -1.899 15.479 -39.493 1.00 55.34 78 ASP A C 1
ATOM 584 O O . ASP A 1 78 ? -2.377 16.600 -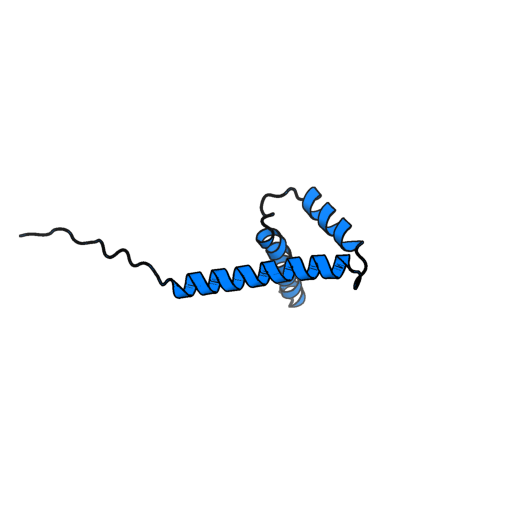39.316 1.00 55.34 78 ASP A O 1
ATOM 588 N N . ASP A 1 79 ? -1.136 15.181 -40.541 1.00 53.41 79 ASP A N 1
ATOM 589 C CA . ASP A 1 79 ? -0.790 16.087 -41.636 1.00 53.41 79 ASP A CA 1
ATOM 590 C C . ASP A 1 79 ? -1.949 16.179 -42.646 1.00 53.41 79 ASP A C 1
ATOM 592 O O . ASP A 1 79 ? -1.798 15.945 -43.842 1.00 53.41 79 ASP A O 1
ATOM 596 N N . GLN A 1 80 ? -3.161 16.451 -42.150 1.00 57.62 80 GLN A N 1
ATOM 597 C CA . GLN A 1 80 ? -4.360 16.598 -42.977 1.00 57.62 80 GLN A CA 1
ATOM 598 C C . GLN A 1 80 ? -5.064 17.928 -42.714 1.00 57.62 80 GLN A C 1
ATOM 600 O O . GLN A 1 80 ? -6.117 17.993 -42.088 1.00 57.62 80 GLN A O 1
ATOM 605 N N . TYR A 1 81 ? -4.479 18.992 -43.263 1.00 51.25 81 TYR A N 1
ATOM 606 C CA . TYR A 1 81 ? -5.214 20.173 -43.720 1.00 51.25 81 TYR A CA 1
ATOM 607 C C . TYR A 1 81 ? -4.706 20.582 -45.113 1.00 51.25 81 TYR A C 1
ATOM 609 O O . TYR A 1 81 ? -4.267 21.705 -45.340 1.00 51.25 81 TYR A O 1
ATOM 617 N N . GLU A 1 82 ? -4.797 19.667 -46.079 1.00 62.44 82 GLU A N 1
ATOM 618 C CA . GLU A 1 82 ? -5.119 20.087 -47.441 1.00 62.44 82 GLU A CA 1
ATOM 619 C C . GLU A 1 82 ? -6.631 20.312 -47.487 1.00 62.44 82 GLU A C 1
ATOM 621 O O . GLU A 1 82 ? -7.403 19.364 -47.359 1.00 62.44 82 GLU A O 1
ATOM 626 N N . ASN A 1 83 ? -7.063 21.566 -47.631 1.00 53.06 83 ASN A N 1
ATOM 627 C CA . ASN A 1 83 ? -7.997 21.906 -48.701 1.00 53.06 83 ASN A CA 1
ATOM 628 C C . ASN A 1 83 ? -8.311 23.403 -48.791 1.00 53.06 83 ASN A C 1
ATOM 630 O O . ASN A 1 83 ? -8.723 24.042 -47.827 1.00 53.06 83 ASN A O 1
ATOM 634 N N . SER A 1 84 ? -8.281 23.852 -50.049 1.00 63.78 84 SER A N 1
ATOM 635 C CA . SER A 1 84 ? -9.170 24.851 -50.642 1.00 63.78 84 SER A CA 1
ATOM 636 C C . SER A 1 84 ? -8.981 26.312 -50.231 1.00 63.78 84 SER A C 1
ATOM 638 O O . SER A 1 84 ? -9.632 26.804 -49.315 1.00 63.78 84 SER A O 1
ATOM 640 N N . THR A 1 85 ? -8.281 27.071 -51.073 1.00 55.47 85 THR A N 1
ATOM 641 C CA . THR A 1 85 ? -8.872 28.289 -51.655 1.00 55.47 85 THR A CA 1
ATOM 642 C C . THR A 1 85 ? -8.295 28.466 -53.055 1.00 55.47 85 THR A C 1
ATOM 644 O O . THR A 1 85 ? -7.116 28.771 -53.214 1.00 55.47 85 THR A O 1
ATOM 647 N N . GLY A 1 86 ? -9.125 28.186 -54.059 1.00 67.00 86 GLY A N 1
ATOM 648 C CA . G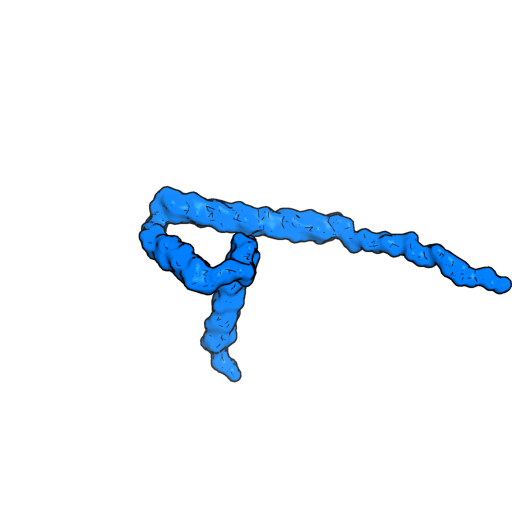LY A 1 86 ? -8.947 28.742 -55.389 1.00 67.00 86 GLY A CA 1
ATOM 649 C C . GLY A 1 86 ? -9.591 30.123 -55.433 1.00 67.00 86 GLY A C 1
ATOM 650 O O . GLY A 1 86 ? -10.697 30.288 -54.917 1.00 67.00 86 GLY A O 1
ATOM 651 N N . ASP A 1 87 ? -8.874 31.067 -56.030 1.00 54.94 87 ASP A N 1
ATOM 652 C CA . ASP A 1 87 ? -9.395 32.206 -56.790 1.00 54.94 87 ASP A CA 1
ATOM 653 C C . ASP A 1 87 ? -8.346 32.556 -57.859 1.00 54.94 87 ASP A C 1
ATOM 655 O O . ASP A 1 87 ? -7.148 32.650 -57.490 1.00 54.94 87 ASP A O 1
#

Foldseek 3Di:
DDPVVVVVVVVVVVVVVLCVLVVNVVPDPVVVVVVVVVVVPDDPPDPVNVVVVVVSVVSVVVVVVVVVVVVVVPPPPPPDDDDDDDD